Protein AF-A0A957NIU4-F1 (afdb_monomer)

Sequence (118 aa):
MTDAGLLGIPWPIWGILCLGVSLAYFWFWPKPQPDVPRSPLSAIVLRWFHGLVWLVLAFSAFMNGGLIGGGREQAFRLALFALVLYIVFIMQLIGERVKQAAIEIRREEGERGETTNE

Mean predicted aligned error: 10.18 Å

pLDDT: mean 75.96, std 9.76, range [42.5, 87.06]

Structure (mmCIF, N/CA/C/O backbone):
data_AF-A0A957NIU4-F1
#
_entry.id   AF-A0A957NIU4-F1
#
loop_
_atom_site.group_PDB
_atom_site.id
_atom_site.type_symbol
_atom_site.label_atom_id
_atom_site.label_alt_id
_atom_site.label_comp_id
_atom_site.label_asym_id
_atom_site.label_entity_id
_atom_site.label_seq_id
_atom_site.pdbx_PDB_ins_code
_atom_site.Cartn_x
_atom_site.Cartn_y
_atom_site.Cartn_z
_atom_site.occupancy
_atom_site.B_iso_or_equiv
_atom_site.auth_seq_id
_atom_site.auth_comp_id
_atom_site.auth_asym_id
_atom_site.auth_atom_id
_atom_site.pdbx_PDB_model_num
ATOM 1 N N . MET A 1 1 ? 13.011 5.769 -27.105 1.00 42.50 1 MET A N 1
ATOM 2 C CA . MET A 1 1 ? 13.402 6.992 -26.381 1.00 42.50 1 MET A CA 1
ATOM 3 C C . MET A 1 1 ? 12.439 7.153 -25.212 1.00 42.50 1 MET A C 1
ATOM 5 O O . MET A 1 1 ? 11.252 6.880 -25.354 1.00 42.50 1 MET A O 1
ATOM 9 N N . THR A 1 2 ? 12.992 7.349 -24.021 1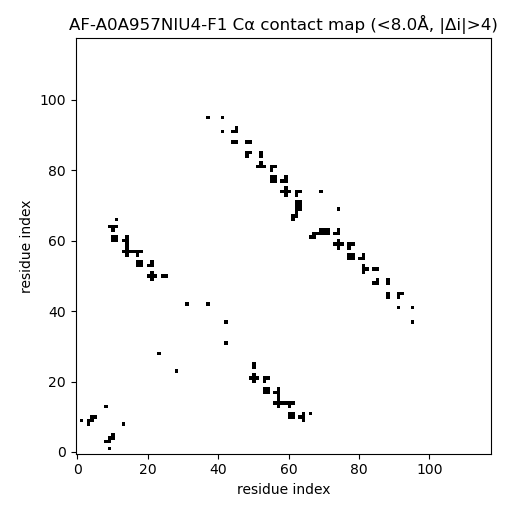.00 55.91 2 THR A N 1
ATOM 10 C CA . THR A 1 2 ? 12.363 7.201 -22.699 1.00 55.91 2 THR A CA 1
ATOM 11 C C . THR A 1 2 ? 11.789 8.537 -22.222 1.00 55.91 2 THR A C 1
ATOM 13 O O . THR A 1 2 ? 12.292 9.108 -21.261 1.00 55.91 2 THR A O 1
ATOM 16 N N . ASP A 1 3 ? 10.773 9.074 -22.901 1.00 52.38 3 ASP A N 1
ATOM 17 C CA . ASP A 1 3 ? 10.595 10.542 -22.876 1.00 52.38 3 ASP A CA 1
ATOM 18 C C . ASP A 1 3 ? 9.475 11.092 -21.986 1.00 52.38 3 ASP A C 1
ATOM 20 O O . ASP A 1 3 ? 9.227 12.291 -21.985 1.00 52.38 3 ASP A O 1
ATOM 24 N N . ALA A 1 4 ? 8.815 10.280 -21.162 1.00 58.50 4 ALA A N 1
ATOM 25 C CA . ALA A 1 4 ? 7.917 10.834 -20.147 1.00 58.50 4 ALA A CA 1
ATOM 26 C C . ALA A 1 4 ? 7.836 9.923 -18.927 1.00 58.50 4 ALA A C 1
ATOM 28 O O . ALA A 1 4 ? 6.893 9.148 -18.738 1.00 58.50 4 ALA A O 1
ATOM 29 N N . GLY A 1 5 ? 8.866 10.008 -18.093 1.00 58.09 5 GLY A N 1
ATOM 30 C CA . GLY A 1 5 ? 8.728 9.646 -16.693 1.00 58.09 5 GLY A CA 1
ATOM 31 C C . GLY A 1 5 ? 7.668 10.517 -16.008 1.00 58.09 5 GLY A C 1
ATOM 32 O O . GLY A 1 5 ? 7.448 11.664 -16.405 1.00 58.09 5 GLY A O 1
ATOM 33 N N . LEU A 1 6 ? 6.997 9.989 -14.985 1.00 62.06 6 LEU A N 1
ATOM 34 C CA . LEU A 1 6 ? 6.066 10.786 -14.187 1.00 62.06 6 LEU A CA 1
ATOM 35 C C . LEU A 1 6 ? 6.863 11.916 -13.510 1.00 62.06 6 LEU A C 1
ATOM 37 O O . LEU A 1 6 ? 7.831 11.641 -12.801 1.00 62.06 6 LEU A O 1
ATOM 41 N N . LEU A 1 7 ? 6.491 13.175 -13.776 1.00 67.12 7 LEU A N 1
ATOM 42 C CA . LEU A 1 7 ? 7.198 14.379 -13.299 1.00 67.12 7 LEU A CA 1
ATOM 43 C C . LEU A 1 7 ? 8.668 14.480 -13.765 1.00 67.12 7 LEU A C 1
ATOM 45 O O . LEU A 1 7 ? 9.501 15.057 -13.073 1.00 67.12 7 LEU A O 1
ATOM 49 N N . GLY A 1 8 ? 9.005 13.899 -14.924 1.00 71.94 8 GLY A N 1
ATOM 50 C CA . GLY A 1 8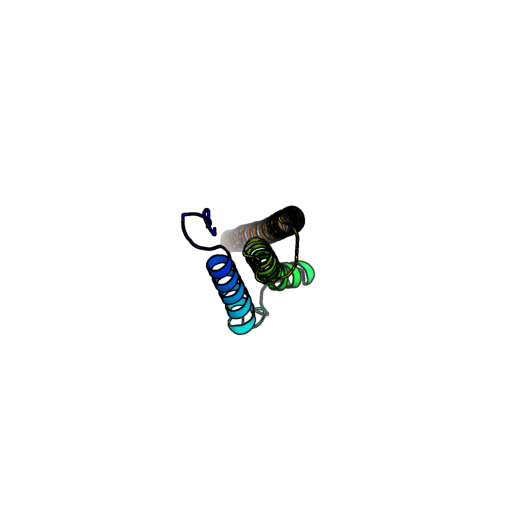 ? 10.380 13.880 -15.446 1.00 71.94 8 GLY A CA 1
ATOM 51 C C . GLY A 1 8 ? 11.274 12.797 -14.829 1.00 71.94 8 GLY A C 1
ATOM 52 O O . GLY A 1 8 ? 12.433 12.671 -15.213 1.00 71.94 8 GLY A O 1
ATOM 53 N N . ILE A 1 9 ? 10.739 11.976 -13.918 1.00 75.62 9 ILE A N 1
ATOM 54 C CA . ILE A 1 9 ? 11.460 10.876 -13.270 1.00 75.62 9 ILE A CA 1
ATOM 55 C C . ILE A 1 9 ? 11.082 9.543 -13.940 1.00 75.62 9 ILE A C 1
ATOM 57 O O . ILE A 1 9 ? 9.891 9.213 -13.997 1.00 75.62 9 ILE A O 1
ATOM 61 N N . PRO A 1 10 ? 12.055 8.744 -14.423 1.00 80.50 10 PRO A N 1
ATOM 62 C CA . PRO A 1 10 ? 11.804 7.454 -15.061 1.00 80.50 10 PRO A CA 1
ATOM 63 C C . PRO A 1 10 ? 10.884 6.527 -14.251 1.00 80.50 10 PRO A C 1
ATOM 65 O O . PRO A 1 10 ? 11.066 6.340 -13.049 1.00 80.50 10 PRO A O 1
ATOM 68 N N . TRP A 1 11 ? 9.941 5.868 -14.932 1.00 77.31 11 TRP A N 1
ATOM 69 C CA . TRP A 1 11 ? 9.030 4.867 -14.352 1.00 77.31 11 TRP A CA 1
ATOM 70 C C . TRP A 1 11 ? 9.705 3.791 -13.478 1.00 77.31 11 TRP A C 1
ATOM 72 O O . TRP A 1 11 ? 9.163 3.484 -12.415 1.00 77.31 11 TRP A O 1
ATOM 82 N N . PRO A 1 12 ? 10.895 3.263 -13.831 1.00 76.69 12 PRO A N 1
ATOM 83 C CA . PRO A 1 12 ? 11.639 2.347 -12.967 1.00 76.69 12 PRO A CA 1
ATOM 84 C C . PRO A 1 12 ? 11.912 2.874 -11.556 1.00 76.69 12 PRO A C 1
ATOM 86 O O . PRO A 1 12 ? 11.812 2.127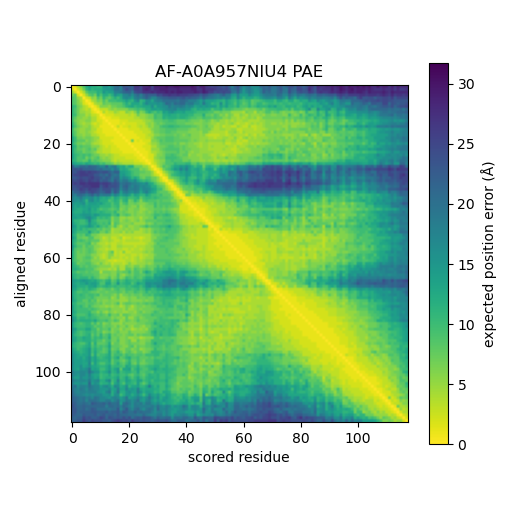 -10.587 1.00 76.69 12 PRO A O 1
ATOM 89 N N . ILE A 1 13 ? 12.239 4.163 -11.428 1.00 81.06 13 ILE A N 1
ATOM 90 C CA . ILE A 1 13 ? 12.586 4.781 -10.142 1.00 81.06 13 ILE A CA 1
ATOM 91 C C . ILE A 1 13 ? 11.351 4.832 -9.243 1.00 81.06 13 ILE A C 1
ATOM 93 O O . ILE A 1 13 ? 11.423 4.477 -8.068 1.00 81.06 13 ILE A O 1
ATOM 97 N N . TRP A 1 14 ? 10.196 5.182 -9.814 1.00 80.00 14 TRP A N 1
ATOM 98 C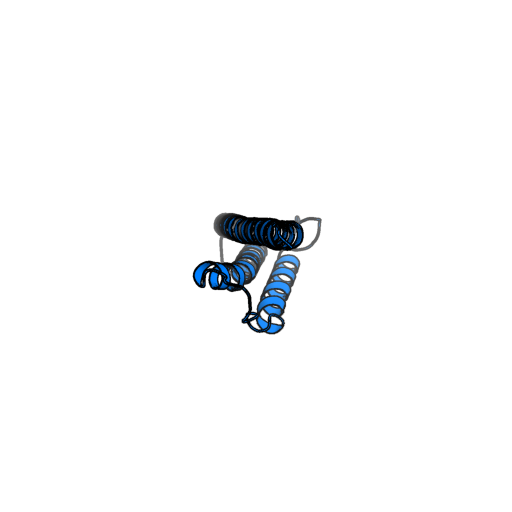 CA . TRP A 1 14 ? 8.913 5.120 -9.115 1.00 80.00 14 TRP A CA 1
ATOM 99 C C . TRP A 1 14 ? 8.565 3.701 -8.666 1.00 80.00 14 TRP A C 1
ATOM 101 O O . TRP A 1 14 ? 8.081 3.516 -7.549 1.00 80.00 14 TRP A O 1
ATOM 111 N N . GLY A 1 15 ? 8.864 2.698 -9.497 1.00 81.56 15 GLY A N 1
ATOM 112 C CA . GLY A 1 15 ? 8.697 1.293 -9.134 1.00 81.56 15 GLY A CA 1
ATOM 113 C C . GLY A 1 15 ? 9.548 0.893 -7.930 1.00 81.56 15 GLY A C 1
ATOM 114 O O . GLY A 1 15 ? 9.018 0.329 -6.976 1.00 81.56 15 GLY A O 1
ATOM 115 N N . ILE A 1 16 ? 10.836 1.259 -7.924 1.00 85.62 16 ILE A N 1
ATOM 116 C CA . ILE A 1 16 ? 11.757 0.988 -6.805 1.00 85.62 16 ILE A CA 1
ATOM 117 C C . ILE A 1 16 ? 11.288 1.683 -5.524 1.00 85.62 16 ILE A C 1
ATOM 119 O O . ILE A 1 16 ? 11.276 1.053 -4.469 1.00 85.62 16 ILE A O 1
ATOM 123 N N . LEU A 1 17 ? 10.867 2.950 -5.605 1.00 86.06 17 LEU A N 1
ATOM 124 C CA . LEU A 1 17 ? 10.334 3.685 -4.455 1.00 86.06 17 LEU A CA 1
ATOM 125 C C . LEU A 1 17 ? 9.113 2.979 -3.857 1.00 86.06 17 LEU A C 1
ATOM 127 O O . LEU A 1 17 ? 9.071 2.749 -2.650 1.00 86.06 17 LEU A O 1
ATOM 131 N N . CYS A 1 18 ? 8.155 2.574 -4.695 1.00 84.31 18 CYS A N 1
ATOM 132 C CA . CYS A 1 18 ? 6.968 1.849 -4.239 1.00 84.31 18 CYS A CA 1
ATOM 133 C C . CYS A 1 18 ? 7.334 0.512 -3.580 1.00 84.31 18 CYS A C 1
ATOM 135 O O . CYS A 1 18 ? 6.780 0.152 -2.542 1.00 84.31 18 CYS A O 1
ATOM 137 N N . LEU A 1 19 ? 8.311 -0.202 -4.141 1.00 86.12 19 LEU A N 1
ATOM 138 C CA . LEU A 1 19 ? 8.799 -1.464 -3.591 1.00 86.12 19 LEU A CA 1
ATOM 139 C C . LEU A 1 19 ? 9.504 -1.261 -2.244 1.00 86.12 19 LEU A C 1
ATOM 141 O O . LEU A 1 19 ? 9.272 -2.023 -1.308 1.00 86.12 19 LEU A O 1
ATOM 145 N N . GLY A 1 20 ? 10.294 -0.192 -2.121 1.00 87.06 20 GLY A N 1
ATOM 146 C CA . GLY A 1 20 ? 10.922 0.219 -0.870 1.00 87.06 20 GLY A CA 1
ATOM 147 C C . GLY A 1 20 ? 9.894 0.491 0.225 1.00 87.06 20 GLY A C 1
ATOM 148 O O . GLY A 1 20 ? 10.044 -0.018 1.333 1.00 87.06 20 GLY A O 1
ATOM 149 N N . VAL A 1 21 ? 8.809 1.207 -0.090 1.00 83.00 21 VAL A N 1
ATOM 150 C CA . VAL A 1 21 ? 7.711 1.452 0.863 1.00 83.00 21 VAL A CA 1
ATOM 151 C C . VAL A 1 21 ? 7.004 0.150 1.243 1.00 83.00 21 VAL A C 1
ATOM 153 O O . VAL A 1 21 ? 6.776 -0.093 2.427 1.00 83.00 21 VAL A O 1
ATOM 156 N N . SER A 1 22 ? 6.713 -0.724 0.272 1.00 84.19 22 SER A N 1
ATOM 157 C CA . SER A 1 22 ? 6.118 -2.039 0.542 1.00 84.19 22 SER A CA 1
ATOM 158 C C . SER A 1 22 ? 6.989 -2.876 1.484 1.00 84.19 22 SER A C 1
ATOM 160 O O . SER A 1 22 ? 6.474 -3.498 2.413 1.00 84.19 22 SER A O 1
ATOM 162 N N . LEU A 1 23 ? 8.305 -2.898 1.257 1.00 83.12 23 LEU A N 1
ATOM 163 C CA . LEU A 1 23 ? 9.244 -3.682 2.054 1.00 83.12 23 LEU A CA 1
ATOM 164 C C . LEU A 1 23 ? 9.446 -3.075 3.445 1.00 83.12 23 LEU A C 1
ATOM 166 O O . LEU A 1 23 ? 9.450 -3.804 4.435 1.00 83.12 23 LEU A O 1
ATOM 170 N N . ALA A 1 24 ? 9.547 -1.748 3.532 1.00 83.31 24 ALA A N 1
ATOM 171 C CA . ALA A 1 24 ? 9.610 -1.038 4.801 1.00 83.31 24 ALA A CA 1
ATOM 172 C C . ALA A 1 24 ? 8.357 -1.312 5.640 1.00 83.31 24 ALA A C 1
ATOM 174 O O . ALA A 1 24 ? 8.476 -1.631 6.818 1.00 83.31 24 ALA A O 1
ATOM 175 N N . TYR A 1 25 ? 7.166 -1.280 5.037 1.00 73.50 25 TYR A N 1
ATOM 176 C CA . TYR A 1 25 ? 5.925 -1.607 5.737 1.00 73.50 25 TYR A CA 1
ATOM 177 C C . TYR A 1 25 ? 5.893 -3.072 6.194 1.00 73.50 25 TYR A C 1
ATOM 179 O O . TYR A 1 25 ? 5.472 -3.368 7.308 1.00 73.50 25 TYR A O 1
ATOM 187 N N . PHE A 1 26 ? 6.388 -3.997 5.369 1.00 75.38 26 PHE A N 1
ATOM 188 C CA . PHE A 1 26 ? 6.470 -5.411 5.733 1.00 75.38 26 PHE A CA 1
ATOM 189 C C . PHE A 1 26 ? 7.434 -5.670 6.905 1.00 75.38 26 PHE A C 1
ATOM 191 O O . PHE A 1 26 ? 7.123 -6.474 7.783 1.00 75.38 26 PHE A O 1
ATOM 198 N N . TRP A 1 27 ? 8.582 -4.985 6.937 1.00 76.31 27 TRP A N 1
ATOM 199 C CA . TRP A 1 27 ? 9.648 -5.229 7.915 1.00 76.31 27 TRP A CA 1
ATOM 200 C C . TRP A 1 27 ? 9.480 -4.424 9.208 1.00 76.31 27 TRP A C 1
ATOM 202 O O . TRP A 1 27 ? 9.655 -4.962 10.300 1.00 76.31 27 TRP A O 1
ATOM 212 N N . PHE A 1 28 ? 9.133 -3.140 9.105 1.00 72.44 28 PHE A N 1
ATOM 213 C CA . PHE A 1 28 ? 9.034 -2.258 10.265 1.00 72.44 28 PHE A CA 1
ATOM 214 C C . PHE A 1 28 ? 7.715 -2.383 11.017 1.00 72.44 28 PHE A C 1
ATOM 216 O O . PHE A 1 28 ? 7.678 -1.928 12.154 1.00 72.44 28 PHE A O 1
ATOM 223 N N . TRP A 1 29 ? 6.648 -2.965 10.452 1.00 58.12 29 TRP A N 1
ATOM 224 C CA . TRP A 1 29 ? 5.343 -2.964 11.122 1.00 58.12 29 TRP A CA 1
ATOM 225 C C . TRP A 1 29 ? 5.212 -4.069 12.193 1.00 58.12 29 TRP A C 1
ATOM 227 O O . TRP A 1 29 ? 4.940 -5.237 11.860 1.00 58.12 29 TRP A O 1
ATOM 237 N N . PRO A 1 30 ? 5.342 -3.738 13.499 1.00 50.44 30 PRO A N 1
ATOM 238 C CA . PRO A 1 30 ? 5.310 -4.697 14.588 1.00 50.44 30 PRO A CA 1
ATOM 239 C C . PRO A 1 30 ? 3.860 -4.954 15.030 1.00 50.44 30 PRO A C 1
ATOM 241 O O . PRO A 1 30 ? 2.897 -4.409 14.494 1.00 50.44 30 PRO A O 1
ATOM 244 N N . LYS A 1 31 ? 3.725 -5.899 15.958 1.00 58.00 31 LYS A N 1
ATOM 245 C CA . LYS A 1 31 ? 2.517 -6.645 16.338 1.00 58.00 31 LYS A CA 1
ATOM 246 C C . LYS A 1 31 ? 1.251 -5.817 16.638 1.00 58.00 31 LYS A C 1
ATOM 248 O O . LYS A 1 31 ? 1.350 -4.687 17.109 1.00 58.00 31 LYS A O 1
ATOM 253 N N . PRO A 1 32 ? 0.060 -6.426 16.434 1.00 54.12 32 PRO A N 1
ATOM 254 C CA . PRO A 1 32 ? -1.208 -5.869 16.896 1.00 54.12 32 PRO A CA 1
ATOM 255 C C . PRO A 1 32 ? -1.120 -5.536 18.385 1.00 54.12 32 PRO A C 1
ATOM 257 O O . PRO A 1 32 ? -0.696 -6.369 19.186 1.00 54.12 32 PRO A O 1
ATOM 260 N N . GLN A 1 33 ? -1.504 -4.311 18.739 1.00 55.91 33 GLN A N 1
ATOM 261 C CA . GLN A 1 33 ? -1.698 -3.941 20.133 1.00 55.91 33 GLN A CA 1
ATOM 262 C C . GLN A 1 33 ? -2.868 -4.781 20.670 1.00 55.91 33 GLN A C 1
ATOM 264 O O . GLN A 1 33 ? -3.935 -4.761 20.052 1.00 55.91 33 GLN A O 1
ATOM 269 N N . PRO A 1 34 ? -2.679 -5.543 21.761 1.00 56.59 34 PRO A N 1
ATOM 270 C CA . PRO A 1 34 ? -3.698 -6.460 22.270 1.00 56.59 34 PRO A CA 1
ATOM 271 C C . PRO A 1 34 ? -4.943 -5.762 22.840 1.00 56.59 34 PRO A C 1
ATOM 273 O O . PRO A 1 34 ? -5.928 -6.437 23.113 1.00 56.59 34 PRO A O 1
ATOM 276 N N . ASP A 1 35 ? -4.924 -4.435 22.985 1.00 52.94 35 ASP A N 1
ATOM 277 C CA . ASP A 1 35 ? -5.816 -3.721 23.905 1.00 52.94 35 ASP A CA 1
ATOM 278 C C . ASP A 1 35 ? -6.927 -2.894 23.235 1.00 52.94 35 ASP A C 1
ATOM 280 O O . ASP A 1 35 ? -7.510 -1.996 23.836 1.00 52.94 35 ASP A O 1
ATOM 284 N N . VAL A 1 36 ? -7.232 -3.159 21.960 1.00 56.66 36 VAL A N 1
ATOM 285 C CA . 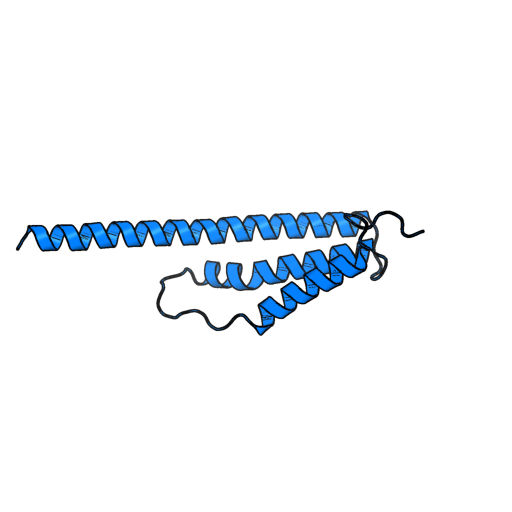VAL A 1 36 ? -8.330 -2.468 21.266 1.00 56.66 36 VAL A CA 1
ATOM 286 C C . VAL A 1 36 ? -9.214 -3.499 20.572 1.00 56.66 36 VAL A C 1
ATOM 288 O O . VAL A 1 36 ? -8.694 -4.238 19.730 1.00 56.66 36 VAL A O 1
ATOM 291 N N . PRO A 1 37 ? -10.531 -3.560 20.858 1.00 57.03 37 PRO A N 1
ATOM 292 C CA . PRO A 1 37 ? -11.453 -4.470 20.186 1.00 57.03 37 PRO A CA 1
ATOM 293 C C . PRO A 1 37 ? -11.634 -4.038 18.724 1.00 57.03 37 PRO A C 1
ATOM 295 O O . PRO A 1 37 ? -12.589 -3.366 18.338 1.00 57.03 37 PRO A O 1
ATOM 298 N N . ARG A 1 38 ? -10.662 -4.400 17.887 1.00 60.81 38 ARG A N 1
ATOM 299 C CA . ARG A 1 38 ? -10.724 -4.298 16.432 1.00 60.81 38 ARG A CA 1
ATOM 300 C C . ARG A 1 38 ? -11.308 -5.583 15.873 1.00 60.81 38 ARG A C 1
ATOM 302 O O . ARG A 1 38 ? -10.983 -6.679 16.321 1.00 60.81 38 ARG A O 1
ATOM 309 N N . SER A 1 39 ? -12.130 -5.442 14.838 1.00 69.25 39 SER A N 1
ATOM 310 C CA . SER A 1 39 ? -12.535 -6.585 14.025 1.00 69.25 39 SER A CA 1
ATOM 311 C C . SER A 1 39 ? -11.274 -7.270 13.473 1.00 69.25 39 SER A C 1
ATOM 313 O O . SER A 1 39 ? -10.454 -6.586 12.848 1.00 69.25 39 SER A O 1
ATOM 315 N N . PRO A 1 40 ? -11.102 -8.593 13.654 1.00 67.94 40 PRO A N 1
ATOM 316 C CA . PRO A 1 40 ? -9.932 -9.313 13.150 1.00 67.94 40 PRO A CA 1
ATOM 317 C C . PRO A 1 40 ? -9.788 -9.178 11.627 1.00 67.94 40 PRO A C 1
ATOM 319 O O . PRO A 1 40 ? -8.673 -9.142 11.112 1.00 67.94 40 PRO A O 1
ATOM 322 N N . LEU A 1 41 ? -10.904 -9.006 10.906 1.00 67.75 41 LEU A N 1
ATOM 323 C CA . LEU A 1 41 ? -10.902 -8.747 9.467 1.00 67.75 41 LEU A CA 1
ATOM 324 C C . LEU A 1 41 ? -10.347 -7.360 9.123 1.00 67.75 41 LEU A C 1
ATOM 326 O O . LEU A 1 41 ? -9.515 -7.254 8.226 1.00 67.75 41 LEU A O 1
ATOM 330 N N . SER A 1 42 ? -10.745 -6.304 9.839 1.00 69.06 42 SER A N 1
ATOM 331 C CA . SER A 1 42 ? -10.224 -4.952 9.584 1.00 69.06 42 SER A CA 1
ATOM 332 C C . SER A 1 42 ? -8.729 -4.858 9.911 1.00 69.06 42 SER A C 1
ATOM 334 O O . SER A 1 42 ? -7.976 -4.280 9.132 1.00 69.06 42 SER A O 1
ATOM 336 N N . ALA A 1 43 ? -8.263 -5.540 10.965 1.00 70.38 43 ALA A N 1
ATOM 337 C CA . ALA A 1 43 ? -6.839 -5.623 11.296 1.00 70.38 43 ALA A CA 1
ATOM 338 C C . ALA A 1 43 ? -6.005 -6.311 10.196 1.00 70.38 43 ALA A C 1
ATOM 340 O O . AL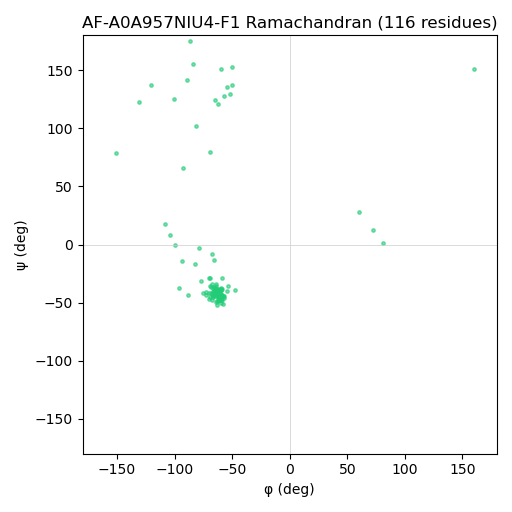A A 1 43 ? -4.906 -5.853 9.873 1.00 70.38 43 ALA A O 1
ATOM 341 N N . ILE A 1 44 ? -6.524 -7.386 9.591 1.00 73.00 44 ILE A N 1
ATOM 342 C CA . ILE A 1 44 ? -5.875 -8.067 8.460 1.00 73.00 44 ILE A CA 1
ATOM 343 C C . ILE A 1 44 ? -5.880 -7.165 7.223 1.00 73.00 44 ILE A C 1
ATOM 345 O O . ILE A 1 44 ? -4.838 -6.989 6.592 1.00 73.00 44 ILE A O 1
ATOM 349 N N . VAL A 1 45 ? -7.024 -6.565 6.888 1.00 73.50 45 VAL A N 1
ATOM 350 C CA . VAL A 1 45 ? -7.149 -5.708 5.703 1.00 73.50 45 VAL A CA 1
ATOM 351 C C . VAL A 1 45 ? -6.225 -4.498 5.811 1.00 73.50 45 VAL A C 1
ATOM 353 O O . VAL A 1 45 ? -5.444 -4.272 4.893 1.00 73.50 45 VAL A O 1
ATOM 356 N N . LEU A 1 46 ? -6.211 -3.776 6.937 1.00 70.25 46 LEU A N 1
ATOM 357 C CA . LEU A 1 46 ? -5.301 -2.641 7.128 1.00 70.25 46 LEU A CA 1
ATOM 358 C C . LEU A 1 46 ? -3.826 -3.051 7.030 1.00 70.25 46 LEU A C 1
ATOM 360 O O . LEU A 1 46 ? -3.023 -2.300 6.482 1.00 70.25 46 LEU A O 1
ATOM 364 N N . ARG A 1 47 ? -3.468 -4.239 7.532 1.00 72.75 47 ARG A N 1
ATOM 365 C CA . ARG A 1 47 ? -2.082 -4.722 7.520 1.00 72.75 47 ARG A CA 1
ATOM 366 C C . ARG A 1 47 ? -1.615 -5.128 6.125 1.00 72.75 47 ARG A C 1
ATOM 368 O O . ARG A 1 47 ? -0.489 -4.826 5.749 1.00 72.75 47 ARG A O 1
ATOM 375 N N . TRP A 1 48 ? -2.446 -5.836 5.367 1.00 74.12 48 TRP A N 1
ATOM 376 C CA . TRP A 1 48 ? -2.010 -6.432 4.104 1.00 74.12 48 TRP A CA 1
ATOM 377 C C . TRP A 1 48 ? -2.350 -5.573 2.890 1.00 74.12 48 TRP A C 1
ATOM 379 O O . TRP A 1 48 ? -1.518 -5.474 1.993 1.00 74.12 48 TRP A O 1
ATOM 389 N N . PHE A 1 49 ? -3.506 -4.896 2.856 1.00 76.38 49 PHE A N 1
ATOM 390 C CA . PHE A 1 49 ? -3.901 -4.117 1.675 1.00 76.38 49 PHE A CA 1
ATOM 391 C C . PHE A 1 49 ? -2.954 -2.955 1.412 1.00 76.38 49 PHE A C 1
ATOM 393 O O . PHE A 1 49 ? -2.677 -2.670 0.253 1.00 76.38 49 PHE A O 1
ATOM 400 N N . HIS A 1 50 ? -2.419 -2.310 2.452 1.00 75.94 50 HIS A N 1
ATOM 401 C CA . HIS A 1 50 ? -1.512 -1.185 2.255 1.00 75.94 50 HIS A CA 1
ATOM 402 C C . HIS A 1 50 ? -0.231 -1.615 1.526 1.00 75.94 50 HIS A C 1
ATOM 404 O O . HIS A 1 50 ? 0.099 -1.061 0.481 1.00 75.94 50 HIS A O 1
ATOM 410 N N . GLY A 1 51 ? 0.444 -2.660 2.016 1.00 78.81 51 GLY A N 1
ATOM 411 C CA . GLY A 1 51 ? 1.615 -3.226 1.339 1.00 78.81 51 GLY A CA 1
ATOM 412 C C . GLY A 1 51 ? 1.288 -3.761 -0.059 1.00 78.81 51 GLY A C 1
ATOM 413 O O . GLY A 1 51 ? 2.051 -3.549 -0.996 1.00 78.81 51 GLY A O 1
ATOM 414 N N . LEU A 1 52 ? 0.119 -4.387 -0.232 1.00 81.50 52 LEU A N 1
ATOM 415 C CA . LEU A 1 52 ? -0.314 -4.946 -1.515 1.00 81.50 52 LEU A CA 1
ATOM 416 C C . LEU A 1 52 ? -0.571 -3.848 -2.561 1.00 81.50 52 LEU A C 1
ATOM 418 O O . LEU A 1 52 ? -0.178 -4.013 -3.711 1.00 81.50 52 LEU A O 1
ATOM 422 N N . VAL A 1 53 ? -1.131 -2.698 -2.164 1.00 84.50 53 VAL A N 1
ATOM 423 C CA . VAL A 1 53 ? -1.259 -1.508 -3.027 1.00 84.50 53 VAL A CA 1
ATOM 424 C C . VAL A 1 53 ? 0.112 -1.062 -3.526 1.00 84.50 53 VAL A C 1
ATOM 426 O O . VAL A 1 53 ? 0.294 -0.915 -4.733 1.00 84.50 53 VAL A O 1
ATOM 429 N N . TRP A 1 54 ? 1.083 -0.889 -2.623 1.00 84.75 54 TRP A N 1
ATOM 430 C CA . TRP A 1 54 ? 2.438 -0.460 -2.985 1.00 84.75 54 TRP A CA 1
ATOM 431 C C . TRP A 1 54 ? 3.141 -1.461 -3.903 1.00 84.75 54 TRP A C 1
ATOM 433 O O . TRP A 1 54 ? 3.796 -1.063 -4.867 1.00 84.75 54 TRP A O 1
ATOM 443 N N . LEU A 1 55 ? 2.954 -2.757 -3.658 1.00 84.62 55 LEU A N 1
ATOM 444 C CA . LEU A 1 55 ? 3.514 -3.820 -4.485 1.00 84.62 55 LEU A CA 1
ATOM 445 C C . LEU A 1 55 ? 2.898 -3.844 -5.893 1.00 84.62 55 LEU A C 1
ATOM 447 O O . LEU A 1 55 ? 3.627 -3.927 -6.881 1.00 84.62 55 LEU A O 1
ATOM 451 N N . VAL A 1 56 ? 1.573 -3.709 -6.008 1.00 85.50 56 VAL A N 1
ATOM 452 C CA . VAL A 1 56 ? 0.880 -3.635 -7.307 1.00 85.50 56 VAL A CA 1
ATOM 453 C C . VAL A 1 56 ? 1.284 -2.368 -8.072 1.00 85.50 56 VAL A C 1
ATOM 455 O O . VAL A 1 56 ? 1.496 -2.428 -9.286 1.00 85.50 56 VAL A O 1
ATOM 458 N N . LEU A 1 57 ? 1.465 -1.238 -7.378 1.00 83.50 57 LEU A N 1
ATOM 459 C CA . LEU A 1 57 ? 1.953 0.004 -7.986 1.00 83.50 57 LEU A CA 1
ATOM 460 C C . LEU A 1 57 ? 3.380 -0.154 -8.527 1.00 83.50 57 LEU A C 1
ATOM 462 O O . LEU A 1 57 ? 3.666 0.294 -9.639 1.00 83.50 57 LEU A O 1
ATOM 466 N N . ALA A 1 58 ? 4.255 -0.833 -7.777 1.00 84.62 58 ALA A N 1
ATOM 467 C CA . ALA A 1 58 ? 5.621 -1.122 -8.204 1.00 84.62 58 ALA A CA 1
ATOM 468 C C . ALA A 1 58 ? 5.642 -1.976 -9.480 1.00 84.62 58 ALA A C 1
ATOM 470 O O . ALA A 1 58 ? 6.334 -1.639 -10.442 1.00 84.62 58 ALA A O 1
ATOM 471 N N . PHE A 1 59 ? 4.817 -3.027 -9.529 1.00 83.56 59 PHE A N 1
ATOM 472 C CA . PHE A 1 59 ? 4.649 -3.862 -10.721 1.00 83.56 59 PHE A CA 1
ATOM 473 C C . PHE A 1 59 ? 4.148 -3.059 -11.925 1.00 83.56 59 PHE A C 1
ATOM 475 O O . PHE A 1 59 ? 4.731 -3.141 -13.005 1.00 83.56 59 PHE A O 1
ATOM 482 N N . SER A 1 60 ? 3.119 -2.227 -11.741 1.00 83.56 60 SER A N 1
ATOM 483 C CA . SER A 1 60 ? 2.619 -1.340 -12.796 1.00 83.56 60 SER A CA 1
ATOM 484 C C . SER A 1 60 ? 3.715 -0.405 -13.324 1.00 83.56 60 SER A C 1
ATOM 486 O O . SER A 1 60 ? 3.865 -0.236 -14.535 1.00 83.56 60 SER A O 1
ATOM 488 N N . ALA A 1 61 ? 4.501 0.196 -12.428 1.00 82.19 61 ALA A N 1
ATOM 489 C CA . ALA A 1 61 ? 5.576 1.110 -12.796 1.00 82.19 61 ALA A CA 1
ATOM 490 C C . ALA A 1 61 ? 6.707 0.400 -13.559 1.00 82.19 61 ALA A C 1
ATOM 492 O O . ALA A 1 61 ? 7.194 0.924 -14.560 1.00 82.19 61 ALA A O 1
ATOM 493 N N . PHE A 1 62 ? 7.083 -0.816 -13.156 1.00 81.62 62 PHE A N 1
ATOM 494 C CA . PHE A 1 62 ? 8.083 -1.599 -13.879 1.00 81.62 62 PHE A CA 1
ATOM 495 C C . PHE A 1 62 ? 7.592 -2.098 -15.241 1.00 81.62 62 PHE A C 1
ATOM 497 O O . PHE A 1 62 ? 8.374 -2.094 -16.192 1.00 81.62 62 PHE A O 1
ATOM 504 N N . MET A 1 63 ? 6.312 -2.465 -15.373 1.00 81.81 63 MET A N 1
ATOM 505 C CA . MET A 1 63 ? 5.723 -2.820 -16.672 1.00 81.81 63 MET A CA 1
ATOM 506 C C . MET A 1 63 ? 5.715 -1.615 -17.617 1.00 81.81 63 MET A C 1
ATOM 508 O O . MET A 1 63 ? 6.091 -1.732 -18.779 1.00 81.81 63 MET A O 1
ATOM 512 N N . ASN A 1 64 ? 5.362 -0.428 -17.114 1.00 78.75 64 ASN A N 1
ATOM 513 C CA . ASN A 1 64 ? 5.367 0.799 -17.914 1.00 78.75 64 ASN A CA 1
ATOM 514 C C . ASN A 1 64 ? 6.793 1.267 -18.272 1.00 78.75 64 ASN A C 1
ATOM 516 O O . ASN A 1 64 ? 7.008 1.884 -19.311 1.00 78.75 64 ASN A O 1
ATOM 520 N N . GLY A 1 65 ? 7.776 0.950 -17.424 1.00 73.69 65 GLY A N 1
ATOM 521 C CA . GLY A 1 65 ? 9.200 1.174 -17.679 1.00 73.69 65 GLY A CA 1
ATOM 522 C C . GLY A 1 65 ? 9.862 0.137 -18.593 1.00 73.69 65 GLY A C 1
ATOM 523 O O . GLY A 1 65 ? 11.047 0.283 -18.879 1.00 73.69 65 GLY A O 1
ATOM 524 N N . GLY A 1 66 ? 9.139 -0.902 -19.032 1.00 76.12 66 GLY A N 1
ATOM 525 C CA . GLY A 1 66 ? 9.667 -1.973 -19.885 1.00 76.12 66 GLY A CA 1
ATOM 526 C C . GLY A 1 66 ? 10.617 -2.953 -19.182 1.00 76.12 66 GLY A C 1
ATOM 527 O O . GLY A 1 66 ? 11.291 -3.727 -19.854 1.00 76.12 66 GLY A O 1
ATOM 528 N N . LEU A 1 67 ? 10.685 -2.925 -17.846 1.00 74.44 67 LEU A N 1
ATOM 529 C CA . LEU A 1 67 ? 11.537 -3.809 -17.034 1.00 74.44 67 LEU A CA 1
ATOM 530 C C . LEU A 1 67 ? 10.968 -5.218 -16.888 1.00 74.44 67 LEU A C 1
ATOM 532 O O . LEU A 1 67 ? 11.716 -6.184 -16.775 1.00 74.44 67 LEU A O 1
ATOM 536 N N . ILE A 1 68 ? 9.643 -5.328 -16.880 1.00 73.56 68 ILE A N 1
ATOM 537 C CA . ILE A 1 68 ? 8.920 -6.597 -16.924 1.00 73.56 68 ILE A CA 1
ATOM 538 C C . ILE A 1 68 ? 8.038 -6.585 -18.164 1.00 73.56 68 ILE A C 1
ATOM 540 O O . ILE A 1 68 ? 7.421 -5.568 -18.481 1.00 73.56 68 ILE A O 1
ATOM 544 N N . GLY A 1 69 ? 8.012 -7.713 -18.877 1.00 69.94 69 GLY A N 1
ATOM 545 C CA . GLY A 1 69 ? 7.199 -7.871 -20.077 1.00 69.94 69 GLY A CA 1
ATOM 546 C C . GLY A 1 69 ? 5.732 -7.539 -19.798 1.00 69.94 69 GLY A C 1
ATOM 547 O O . GLY A 1 69 ? 5.179 -7.932 -18.772 1.00 69.94 69 GLY A O 1
ATOM 548 N N . GLY A 1 70 ? 5.112 -6.789 -20.703 1.00 69.00 70 GLY A N 1
ATOM 549 C CA . GLY A 1 70 ? 3.742 -6.321 -20.542 1.00 69.00 70 GLY A CA 1
ATOM 550 C C . GLY A 1 70 ? 3.435 -5.125 -21.433 1.00 69.00 70 GLY A C 1
ATOM 551 O O . GLY A 1 70 ? 4.316 -4.343 -21.779 1.00 69.00 70 GLY A O 1
ATOM 552 N N . GLY A 1 71 ? 2.171 -4.992 -21.828 1.00 76.81 71 GLY A N 1
ATOM 553 C CA . GLY A 1 71 ? 1.697 -3.834 -22.589 1.00 76.81 71 GLY A CA 1
ATOM 554 C C . GLY A 1 71 ? 1.329 -2.657 -21.681 1.00 76.81 71 GLY A C 1
ATOM 555 O O . GLY A 1 71 ? 0.923 -2.852 -20.533 1.00 76.81 71 GLY A O 1
ATOM 556 N N . ARG A 1 72 ? 1.370 -1.430 -22.217 1.00 75.19 72 ARG A N 1
ATOM 557 C CA . ARG A 1 72 ? 0.951 -0.205 -21.503 1.00 75.19 72 ARG A CA 1
ATOM 558 C C . ARG A 1 72 ? -0.471 -0.301 -20.937 1.00 75.19 72 ARG A C 1
ATOM 560 O O . ARG A 1 72 ? -0.732 0.183 -19.840 1.00 75.19 72 ARG A O 1
ATOM 567 N N . GLU A 1 73 ? -1.377 -0.976 -21.644 1.00 81.12 73 GLU A N 1
ATOM 568 C CA . GLU A 1 73 ? -2.733 -1.234 -21.148 1.00 81.12 73 GLU A CA 1
ATOM 569 C C . GLU A 1 73 ? -2.763 -2.095 -19.882 1.00 81.12 73 GLU A C 1
ATOM 571 O O . GLU A 1 73 ? -3.568 -1.850 -18.989 1.00 81.12 73 GLU A O 1
ATOM 576 N N . GLN A 1 74 ? -1.898 -3.107 -19.791 1.00 79.06 74 GLN A N 1
ATOM 577 C CA . GLN A 1 74 ? -1.860 -4.013 -18.642 1.00 79.06 74 GLN A CA 1
ATOM 578 C C . GLN A 1 74 ? -1.333 -3.283 -17.405 1.00 79.06 74 GLN A C 1
ATOM 580 O O . GLN A 1 74 ? -1.922 -3.407 -16.333 1.00 79.06 74 GLN A O 1
ATOM 585 N N . ALA A 1 75 ? -0.298 -2.452 -17.577 1.00 80.94 75 ALA A N 1
ATOM 586 C CA . ALA A 1 75 ? 0.188 -1.562 -16.526 1.00 80.94 75 ALA A CA 1
ATOM 587 C C . ALA A 1 75 ? -0.934 -0.635 -16.028 1.00 80.94 75 ALA A C 1
ATOM 589 O O . ALA A 1 75 ? -1.175 -0.535 -14.829 1.00 80.94 75 ALA A O 1
ATOM 590 N N . PHE A 1 76 ? -1.704 -0.031 -16.939 1.00 81.94 76 PHE A N 1
ATOM 591 C CA . PHE A 1 76 ? -2.810 0.849 -16.555 1.00 81.94 76 PHE A CA 1
ATOM 592 C C . PHE A 1 76 ? -3.919 0.116 -15.780 1.00 81.94 76 PHE A C 1
ATOM 594 O O . PHE A 1 76 ? -4.433 0.638 -14.792 1.00 81.94 76 PHE A O 1
ATOM 601 N N . ARG A 1 77 ? -4.261 -1.119 -16.173 1.00 84.44 77 ARG A N 1
ATOM 602 C CA . ARG A 1 77 ? -5.229 -1.958 -15.441 1.00 84.44 77 ARG A CA 1
ATOM 603 C C . ARG A 1 77 ? -4.733 -2.299 -14.033 1.00 84.44 77 ARG A C 1
ATOM 605 O O . ARG A 1 77 ? -5.518 -2.240 -13.091 1.00 84.44 77 ARG A O 1
ATOM 612 N N . LEU A 1 78 ? -3.442 -2.598 -13.877 1.00 83.94 78 LEU A N 1
ATOM 613 C CA . LEU A 1 78 ? -2.814 -2.820 -12.569 1.00 83.94 78 LEU A CA 1
ATOM 614 C C . LEU A 1 78 ? -2.824 -1.552 -11.706 1.00 83.94 78 LEU A C 1
ATOM 616 O O . LEU A 1 78 ? -3.167 -1.628 -10.528 1.00 83.94 78 LEU A O 1
ATOM 620 N N . ALA A 1 79 ? -2.529 -0.387 -12.286 1.00 81.81 79 ALA A N 1
ATOM 621 C CA . ALA A 1 79 ? -2.619 0.892 -11.583 1.00 81.81 79 ALA A CA 1
ATOM 622 C C . ALA A 1 79 ? -4.048 1.183 -11.094 1.00 81.81 79 ALA A C 1
ATOM 624 O O . ALA A 1 79 ? -4.243 1.574 -9.943 1.00 81.81 79 ALA A O 1
ATOM 625 N N . LEU A 1 80 ? -5.059 0.939 -11.935 1.00 85.44 80 LEU A N 1
ATOM 626 C CA . LEU A 1 80 ? -6.466 1.072 -11.544 1.00 85.44 80 LEU A CA 1
ATOM 627 C C . LEU A 1 80 ? -6.848 0.085 -10.437 1.00 85.44 80 LEU A C 1
ATOM 629 O O . LEU A 1 80 ? -7.557 0.450 -9.503 1.00 85.44 80 LEU A O 1
ATOM 633 N N . PHE A 1 81 ? -6.353 -1.149 -10.504 1.00 85.81 81 PHE A N 1
ATOM 634 C CA . PHE A 1 81 ? -6.589 -2.137 -9.457 1.00 85.81 81 PHE A CA 1
ATOM 635 C C . PHE A 1 81 ? -5.976 -1.705 -8.116 1.00 85.81 81 PHE A C 1
ATOM 637 O O . PHE A 1 81 ? -6.644 -1.774 -7.085 1.00 85.81 81 PHE A O 1
ATOM 644 N N . ALA A 1 82 ? -4.750 -1.170 -8.127 1.00 83.94 82 ALA A N 1
ATOM 645 C CA . ALA A 1 82 ? -4.123 -0.594 -6.937 1.00 83.94 82 ALA A CA 1
ATOM 646 C C . ALA A 1 82 ? -4.937 0.575 -6.360 1.00 83.94 82 ALA A C 1
ATOM 648 O O . ALA A 1 82 ? -5.075 0.681 -5.143 1.00 83.94 82 ALA A O 1
ATOM 649 N N . LEU A 1 83 ? -5.528 1.417 -7.215 1.00 82.94 83 LEU A N 1
ATOM 650 C CA . LEU A 1 83 ? -6.407 2.501 -6.776 1.00 82.94 83 LEU A CA 1
ATOM 651 C C . LEU A 1 83 ? -7.655 1.970 -6.056 1.00 82.94 83 LEU A C 1
ATOM 653 O O . LEU A 1 83 ? -8.002 2.470 -4.987 1.00 82.94 83 LEU A O 1
ATOM 657 N N . VAL A 1 84 ? -8.306 0.935 -6.595 1.00 85.81 84 VAL A N 1
ATOM 658 C CA . VAL A 1 84 ? -9.469 0.306 -5.944 1.00 85.81 84 VAL A CA 1
ATOM 659 C C . VAL A 1 84 ? -9.080 -0.270 -4.582 1.00 85.81 84 VAL A C 1
ATOM 661 O O . VAL A 1 84 ? -9.764 -0.017 -3.590 1.00 85.81 84 VAL A O 1
ATOM 664 N N . LEU A 1 85 ? -7.953 -0.983 -4.504 1.00 82.00 85 LEU A N 1
ATOM 665 C CA . LEU A 1 85 ? -7.435 -1.510 -3.239 1.00 82.00 85 LEU A CA 1
ATOM 666 C C . LEU A 1 85 ? -7.143 -0.394 -2.224 1.00 82.00 85 LEU A C 1
ATOM 668 O O . LEU A 1 85 ? -7.448 -0.545 -1.039 1.00 82.00 85 LEU A O 1
ATOM 672 N N . TYR A 1 86 ? -6.606 0.737 -2.683 1.00 79.50 86 TYR A N 1
ATOM 673 C CA . TYR A 1 86 ? -6.335 1.894 -1.835 1.00 79.50 86 TYR A CA 1
ATOM 674 C C . TYR A 1 86 ? -7.619 2.526 -1.288 1.00 79.50 86 TYR A C 1
ATOM 676 O O . TYR A 1 86 ? -7.690 2.850 -0.103 1.00 79.50 86 TYR A O 1
ATOM 684 N N . ILE A 1 87 ? -8.663 2.643 -2.111 1.00 85.56 87 ILE A N 1
ATOM 685 C CA . ILE A 1 87 ? -9.972 3.144 -1.674 1.00 85.56 87 ILE A CA 1
ATOM 686 C C . ILE A 1 87 ? -10.563 2.232 -0.593 1.00 85.56 87 ILE A C 1
ATOM 688 O O . ILE A 1 87 ? -11.000 2.722 0.448 1.00 85.56 87 ILE A O 1
ATOM 692 N N . VAL A 1 88 ? -10.527 0.910 -0.795 1.00 82.81 88 VAL A N 1
ATOM 693 C CA . VAL A 1 88 ? -11.001 -0.065 0.204 1.00 82.81 88 VAL A CA 1
ATOM 694 C C . VAL A 1 88 ? -10.215 0.065 1.512 1.00 82.81 88 VAL A C 1
ATOM 696 O O . VAL A 1 88 ? -10.812 0.069 2.591 1.00 82.81 88 VAL A O 1
ATOM 699 N N . PHE A 1 89 ? -8.892 0.229 1.429 1.00 80.81 89 PHE A N 1
ATOM 700 C CA . PHE A 1 89 ? -8.041 0.475 2.592 1.00 80.81 89 PHE A CA 1
ATOM 701 C C . PHE A 1 89 ? -8.445 1.754 3.340 1.00 80.81 89 PHE A C 1
ATOM 703 O O . PHE A 1 89 ? -8.619 1.718 4.558 1.00 80.81 89 PHE A O 1
ATOM 710 N N . ILE A 1 90 ? -8.653 2.866 2.628 1.00 79.31 90 ILE A N 1
ATOM 711 C CA . ILE A 1 90 ? -9.068 4.141 3.226 1.00 79.31 90 ILE A CA 1
ATOM 712 C C . ILE A 1 90 ? -10.446 4.030 3.884 1.00 79.31 90 ILE A C 1
ATOM 714 O O . ILE A 1 90 ? -10.612 4.496 5.009 1.00 79.31 90 ILE A O 1
ATOM 718 N N . MET A 1 91 ? -11.418 3.376 3.243 1.00 82.38 91 MET A N 1
ATOM 719 C CA . MET A 1 91 ? -12.747 3.171 3.831 1.00 82.38 91 MET A CA 1
ATOM 720 C C . MET A 1 91 ? -12.676 2.386 5.146 1.00 82.38 91 MET A C 1
ATOM 722 O O . MET A 1 91 ? -13.327 2.757 6.122 1.00 82.38 91 MET A O 1
ATOM 726 N N . GLN A 1 92 ? -11.857 1.332 5.198 1.00 79.88 92 GLN A N 1
ATOM 727 C CA . GLN A 1 92 ? -11.647 0.558 6.424 1.00 79.88 92 GLN A CA 1
ATOM 728 C C . GLN A 1 92 ? -10.930 1.383 7.495 1.00 79.88 92 GLN A C 1
ATOM 730 O O . GLN A 1 92 ? -11.354 1.384 8.649 1.00 79.88 92 GLN A O 1
ATOM 735 N N . LEU A 1 93 ? -9.889 2.130 7.114 1.00 78.62 93 LEU A N 1
ATOM 736 C CA . LEU A 1 93 ? -9.147 2.990 8.032 1.00 78.62 93 LEU A CA 1
ATOM 737 C C . LEU A 1 93 ? -10.064 4.047 8.658 1.00 78.62 93 LEU A C 1
ATOM 739 O O . LEU A 1 93 ? -10.097 4.173 9.879 1.00 78.62 93 LEU A O 1
ATOM 743 N N . ILE A 1 94 ? -10.841 4.766 7.844 1.00 83.06 94 ILE A N 1
ATOM 744 C CA . ILE A 1 94 ? -11.794 5.779 8.317 1.00 83.06 94 ILE A CA 1
ATOM 745 C C . ILE A 1 94 ? -12.863 5.133 9.202 1.00 83.06 94 ILE A C 1
ATOM 747 O O . ILE A 1 94 ? -13.133 5.635 10.291 1.00 83.06 94 ILE A O 1
ATOM 751 N N . GLY A 1 95 ? -13.431 3.998 8.782 1.00 81.44 95 GLY A N 1
ATOM 752 C CA . GLY A 1 95 ? -14.439 3.280 9.561 1.00 81.44 95 GLY A CA 1
ATOM 753 C C . GLY A 1 95 ? -13.940 2.861 10.947 1.00 81.44 95 GLY A C 1
ATOM 754 O O . GLY A 1 95 ? -14.681 2.963 11.924 1.00 81.44 95 GLY A O 1
ATOM 755 N N . GLU A 1 96 ? -12.680 2.437 11.065 1.00 78.75 96 GLU A N 1
ATOM 756 C CA . GLU A 1 96 ? -12.071 2.152 12.366 1.00 78.75 96 GLU A CA 1
ATOM 757 C C . GLU A 1 96 ? -11.885 3.410 13.222 1.00 78.75 96 GLU A C 1
ATOM 759 O O . GLU A 1 96 ? -12.186 3.373 14.414 1.00 78.75 96 GLU A O 1
ATOM 764 N N . ARG A 1 97 ? -11.432 4.528 12.637 1.00 78.81 97 ARG A N 1
ATOM 765 C CA . ARG A 1 97 ? -11.257 5.789 13.380 1.00 78.81 97 ARG A CA 1
ATOM 766 C C . ARG A 1 97 ? -12.581 6.338 13.904 1.00 78.81 97 ARG A C 1
ATOM 768 O O . ARG A 1 97 ? -12.649 6.745 15.059 1.00 78.81 97 ARG A O 1
ATOM 775 N N . VAL A 1 98 ? -13.639 6.283 13.095 1.00 82.56 98 VAL A N 1
ATOM 776 C CA . VAL A 1 98 ? -14.987 6.719 13.496 1.00 82.56 98 VAL A CA 1
ATOM 777 C C . VAL A 1 98 ? -15.520 5.868 14.651 1.00 82.56 98 VAL A C 1
ATOM 779 O O . VAL A 1 98 ? -16.087 6.404 15.600 1.00 82.56 98 VAL A O 1
ATOM 782 N N . LYS A 1 99 ? -15.299 4.547 14.616 1.00 81.25 99 LYS A N 1
ATOM 783 C CA . LYS A 1 99 ? -15.687 3.656 15.721 1.00 81.25 99 LYS A CA 1
ATOM 784 C C . LYS A 1 99 ? -14.942 3.980 17.016 1.00 81.25 99 LYS A C 1
ATOM 786 O O . LYS A 1 99 ? -15.564 3.954 18.070 1.00 81.25 99 LYS A O 1
ATOM 791 N N . GLN A 1 100 ? -13.646 4.291 16.944 1.00 78.69 100 GLN A N 1
ATOM 792 C CA . GLN A 1 100 ? -12.853 4.661 18.122 1.00 78.69 100 GLN A CA 1
ATOM 793 C C . GLN A 1 100 ? -13.365 5.955 18.764 1.00 78.69 100 GLN A C 1
ATOM 795 O O . GLN A 1 100 ? -13.653 5.952 19.957 1.00 78.69 100 GLN A O 1
ATOM 800 N N . ALA A 1 101 ? -13.590 7.002 17.966 1.00 81.81 101 ALA A N 1
ATOM 801 C CA . ALA A 1 101 ? -14.132 8.268 18.460 1.00 81.81 101 ALA A CA 1
ATOM 802 C C . ALA A 1 101 ? -15.515 8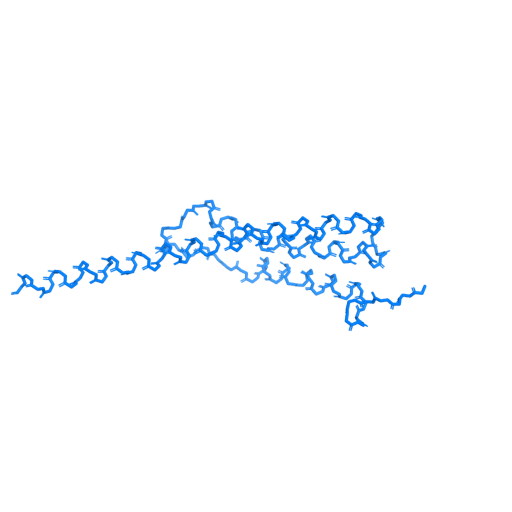.098 19.120 1.00 81.81 101 ALA A C 1
ATOM 804 O O . ALA A 1 101 ? -15.790 8.676 20.165 1.00 81.81 101 ALA A O 1
ATOM 805 N N . ALA A 1 102 ? -16.381 7.250 18.553 1.00 83.50 102 ALA A N 1
ATOM 806 C CA . ALA A 1 102 ? -17.702 6.982 19.123 1.00 83.50 102 ALA A CA 1
ATOM 807 C C . ALA A 1 102 ? -17.659 6.202 20.452 1.00 83.50 102 ALA A C 1
ATOM 809 O O . ALA A 1 102 ? -18.582 6.323 21.256 1.00 83.50 102 ALA A O 1
ATOM 810 N N . ILE A 1 103 ? -16.633 5.373 20.673 1.00 83.38 103 ILE A N 1
ATOM 811 C CA . ILE A 1 103 ? -16.438 4.652 21.941 1.00 83.38 103 ILE A CA 1
ATOM 812 C C . ILE A 1 103 ? -15.907 5.605 23.014 1.00 83.38 103 ILE A C 1
ATOM 814 O O . ILE A 1 103 ? -16.376 5.556 24.146 1.00 83.38 103 ILE A O 1
ATOM 818 N N . GLU A 1 104 ? -14.971 6.482 22.651 1.00 84.19 104 GLU A N 1
ATOM 819 C CA . GLU A 1 104 ? -14.394 7.485 23.553 1.00 84.19 104 GLU A CA 1
ATOM 820 C C . GLU A 1 104 ? -15.460 8.464 24.064 1.00 84.19 104 GLU A C 1
ATOM 822 O O . GLU A 1 104 ? -15.612 8.612 25.272 1.00 84.19 104 GLU A O 1
ATOM 827 N N . ILE A 1 105 ? -16.307 8.997 23.174 1.00 83.75 105 ILE A N 1
ATOM 828 C CA . ILE A 1 105 ? -17.425 9.878 23.558 1.00 83.75 105 ILE A CA 1
ATOM 829 C C . ILE A 1 105 ? -18.386 9.182 24.539 1.00 83.75 105 ILE A C 1
ATOM 831 O O . ILE A 1 105 ? -18.762 9.762 25.554 1.00 83.75 105 ILE A O 1
ATOM 835 N N . ARG A 1 106 ? -18.756 7.915 24.289 1.00 82.56 106 ARG A N 1
ATOM 836 C CA . ARG A 1 106 ? -19.627 7.161 25.216 1.00 82.56 106 ARG A CA 1
ATOM 837 C C . ARG A 1 106 ? -18.977 6.918 26.575 1.00 82.56 106 ARG A C 1
ATOM 839 O O . ARG A 1 106 ? -19.682 6.844 27.577 1.00 82.56 106 ARG A O 1
ATOM 846 N N . ARG A 1 107 ? -17.657 6.732 26.607 1.00 84.19 107 ARG A N 1
ATOM 847 C CA . ARG A 1 107 ? -16.915 6.535 27.852 1.00 84.19 107 ARG A CA 1
ATOM 848 C C . ARG A 1 107 ? -16.943 7.807 28.701 1.00 84.19 107 ARG A C 1
ATOM 850 O O . ARG A 1 107 ? -17.253 7.718 29.883 1.00 84.19 107 ARG A O 1
ATOM 857 N N . GLU A 1 108 ? -16.705 8.966 28.089 1.00 85.56 108 GLU A N 1
ATOM 858 C CA . GLU A 1 108 ? -16.777 10.268 28.769 1.00 85.56 108 GLU A CA 1
ATOM 859 C C . GLU A 1 108 ? -18.185 10.574 29.312 1.00 85.56 108 GLU A C 1
ATOM 861 O O . GLU A 1 108 ? -18.325 11.102 30.416 1.00 85.56 108 GLU A O 1
ATOM 866 N N . GLU A 1 109 ? -19.242 10.222 28.571 1.00 85.62 109 GLU A N 1
ATOM 867 C CA . GLU A 1 109 ? -20.631 10.363 29.035 1.00 85.62 109 GLU A CA 1
ATOM 868 C C . GLU A 1 109 ? -20.941 9.460 30.240 1.00 85.62 109 GLU A C 1
ATOM 870 O O . GLU A 1 109 ? -21.625 9.892 31.170 1.00 85.62 109 GLU A O 1
ATOM 875 N N . GLY A 1 110 ? -20.419 8.228 30.245 1.00 81.38 110 GLY A N 1
ATOM 876 C CA . GLY A 1 110 ? -20.557 7.295 31.364 1.00 81.38 110 GLY A CA 1
ATOM 877 C C . GLY A 1 110 ? -19.865 7.794 32.636 1.00 81.38 110 GLY A C 1
ATOM 878 O O . GLY A 1 110 ? -20.500 7.863 33.686 1.00 81.38 110 GLY A O 1
ATOM 879 N N . GLU A 1 111 ? -18.603 8.221 32.524 1.00 82.81 111 GLU A N 1
ATOM 880 C CA . GLU A 1 111 ? -17.812 8.751 33.650 1.00 82.81 111 GLU A CA 1
ATOM 881 C C . GLU A 1 111 ? -18.428 10.054 34.216 1.00 82.81 111 GLU A C 1
ATOM 883 O O . GLU A 1 111 ? -18.484 10.268 35.431 1.00 82.81 111 GLU A O 1
ATOM 888 N N . ARG A 1 112 ? -18.980 10.922 33.355 1.00 79.06 112 ARG A N 1
ATOM 889 C CA . ARG A 1 112 ? -19.686 12.142 33.788 1.00 79.06 112 ARG A CA 1
ATOM 890 C C . ARG A 1 112 ? -21.012 11.845 34.507 1.00 79.06 112 ARG A C 1
ATOM 892 O O . ARG A 1 112 ? -21.376 12.559 35.440 1.00 79.06 112 ARG A O 1
ATOM 899 N N . GLY A 1 113 ? -21.746 10.819 34.081 1.00 74.94 113 GLY A N 1
ATOM 900 C CA . GLY A 1 113 ? -22.994 10.410 34.732 1.00 74.94 113 GLY A CA 1
ATOM 901 C C . GLY A 1 113 ? -22.786 9.836 36.138 1.00 74.94 113 GLY A C 1
ATOM 902 O O . GLY A 1 113 ? -23.620 10.050 37.016 1.00 74.94 113 GLY A O 1
ATOM 903 N N . GLU A 1 114 ? -21.668 9.147 36.363 1.00 77.38 114 GLU A N 1
ATOM 904 C CA . GLU A 1 114 ? -21.299 8.567 37.661 1.00 77.38 114 GLU A CA 1
ATOM 905 C C . GLU A 1 114 ? -20.931 9.661 38.678 1.00 77.38 114 GLU A C 1
ATOM 907 O O . GLU A 1 114 ? -21.515 9.720 39.754 1.00 77.38 114 GLU A O 1
ATOM 912 N N . THR A 1 115 ? -20.103 10.630 38.275 1.00 73.50 115 THR A N 1
ATOM 913 C CA . THR A 1 115 ? -19.684 11.770 39.123 1.00 73.50 115 THR A CA 1
ATOM 914 C C . THR A 1 115 ? -20.792 12.756 39.511 1.00 73.50 115 THR A C 1
ATOM 916 O O . THR A 1 115 ? -20.580 13.591 40.384 1.00 73.50 115 THR A O 1
ATOM 919 N N . THR A 1 116 ? -21.964 12.707 38.869 1.00 72.75 116 THR A N 1
ATOM 920 C CA . THR A 1 116 ? -23.101 13.592 39.200 1.00 72.75 116 THR A CA 1
ATOM 921 C C . THR A 1 116 ? -24.069 12.947 40.206 1.00 72.75 116 THR A C 1
ATOM 923 O O . THR A 1 116 ? -24.934 13.633 40.747 1.00 72.75 116 THR A O 1
ATOM 926 N N . ASN A 1 117 ? -23.960 11.633 40.437 1.00 67.19 117 ASN A N 1
ATOM 927 C CA . ASN A 1 117 ? -24.829 10.879 41.350 1.00 67.19 117 ASN A CA 1
ATOM 928 C C . ASN A 1 117 ? -24.194 10.611 42.731 1.00 67.19 117 ASN A C 1
ATOM 930 O O . ASN A 1 117 ? -24.851 9.994 43.573 1.00 67.19 117 ASN A O 1
ATOM 934 N N . GLU A 1 118 ? -22.957 11.060 42.958 1.00 56.41 118 GLU A N 1
ATOM 935 C CA . GLU A 1 118 ? -22.285 11.107 44.271 1.00 56.41 118 GLU A CA 1
ATOM 936 C C . GLU A 1 118 ? -22.425 12.491 44.919 1.00 56.41 118 GLU A C 1
ATOM 938 O O . GLU A 1 118 ? -22.613 12.538 46.158 1.00 56.41 118 GLU A O 1
#

Solvent-accessible surface area (backbone atoms only — not comparable to full-atom values): 6446 Å² total; per-residue (Å²): 133,89,85,75,23,71,95,77,42,53,33,50,59,56,12,51,51,27,40,50,51,22,50,47,52,68,71,70,60,73,80,82,72,89,86,60,101,63,58,71,66,57,58,49,43,60,62,47,40,56,36,48,25,27,44,37,41,14,52,18,24,23,22,63,51,66,76,37,94,63,52,67,67,57,18,50,52,35,41,52,50,22,49,53,46,46,50,54,40,49,53,52,53,50,54,52,52,53,52,50,54,57,51,52,54,52,49,55,53,50,57,54,58,55,70,71,76,113

Foldseek 3Di:
DQQDDPVRDQLLVLLVVLLVVLVCLVPVPDDDDPPDPDDPVLVVLLSPLSSVLSNLLSVLSCCCNVVDPDDPVVSVVSNVVSVVSVVVNVVSVVVVVVVVVVVVVVVVVVVVVVVVVD

Radius of gyration: 20.79 Å; Cα contacts (8 Å, |Δi|>4): 94; chains: 1; bounding box: 38×24×71 Å

Nearest PDB structures (foldseek):
  6pvp-assembly1_C  TM=5.361E-01  e=2.456E+00  Mus musculus
  3j9v-assembly1_R  TM=3.201E-01  e=9.404E+00  Saccharomyces cerevisiae

Secondary structure (DSSP, 8-state):
-----BTTB-HHHHHHHHHHHHHHHHHH--PPPTTS---HHHHHHHHHHHHHHHHHHHHHHHHHTTSSS--HHHHHHHHHHHHHHHHHHHHHHHHHHHHHHHHHHHHHHHHHHHHT--

=== Feature glossary ===
Feature key, reading from the visual/contextual features back to the raw sequence:

Rendered structure images. Six rendered views show the 3D structure from the faces of a cube — i.e. along ±x, ±y, ±z. Rendering representation is drawn randomly per protein from cartoon (secondary-structure ribbons), sticks (backbone bonds), or molecular surface; coloring is either N→C rainbow (blue at the N-terminus through red at the C-terminus) or one color per chain.

Contact-map, Ramachandran, and PAE plots. The contact map is a binary N×N matrix image: pixel (i, j) is dark where Cα_i and Cα_j are within 8 Å and |i−j|>4. Because the |i−j|>4 filter removes local helical contacts, off-diagonal stripes parallel to the main diagonal indicate parallel β-sheets; stripes perpendicular to it indicate antiparallel β-sheets. The Ramachandran plot scatters every residue's (φ, ψ) pair against the sterically allowed regions. The PAE heatmap renders the predicted-aligned-error matrix.

InterPro / GO / CATH / organism. Database cross-references. InterPro integrates a dozen domain/family signature databases into unified entries with residue-range hits. GO terms attach function/process/location labels with evidence codes. CATH codes position the fold in a four-level structural taxonomy. Organism is the NCBI-taxonomy species name.

Nearest PDB structures. The Foldseek neighbor list gives the closest experimentally determined structures in the PDB, ranked by structural alignment. TM-score near 1 means near-identical fold; near 0.3 means only rough topology match. This is how one finds what a novel AlphaFold prediction most resembles in the solved-structure universe.

Predicted aligned error. PAE(i, j) answers: if I align the predicted and true structures on residue i, how far off (in Å) do I expect residue j to be? A block-diagonal PAE matrix with low values on the blocks and high values off-diagonal is the signature of a multi-domain protein with confidently predicted domains but uncertain inter-domain orientation.

Solvent-accessible surface area. Accessible surface area quantifies burial. A residue with SASA near zero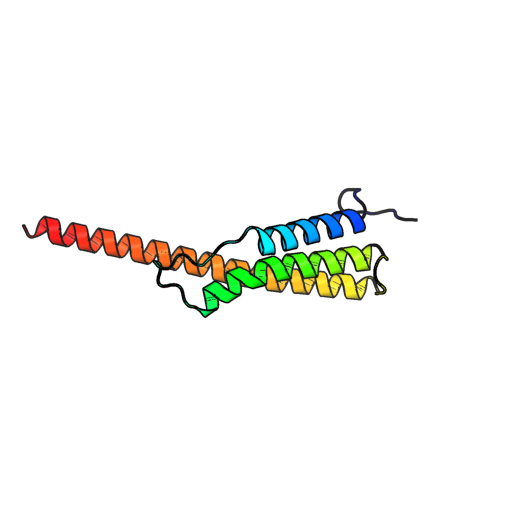 is packed into the hydrophobic core; one with SASA >100 Å² sits on the surfa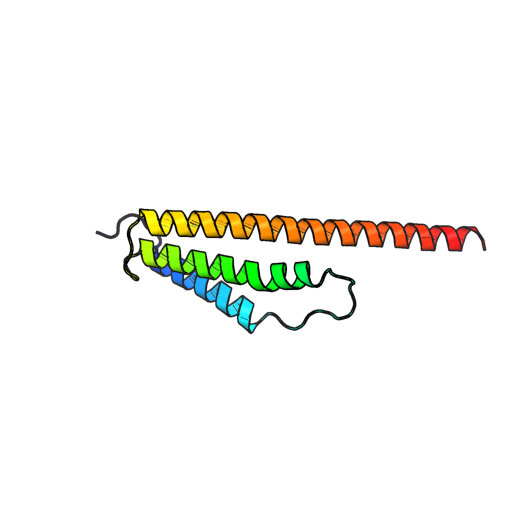ce. Computed here via the Shrake–Rupley numerical algorithm with a 1.4 Å probe.

B-factor. B-factor (Debye–Waller factor) reflects atomic displacement in the crystal lattice. It is an experimental observable (units Å²), not a prediction; low values mean the atom is pinned down, high values mean it moves or is heterogeneous across the crystal.

pLDDT. For AlphaFold models, the B-factor field carries pLDDT — the model's own estimate of local accuracy on a 0–100 scale. Regions with pLDDT<50 should be treated as essentially unmodeled; they often correspond to intrinsically disordered segments.

Backbone torsions (φ/ψ). φ (phi) and ψ (psi) are the two rotatable backbone dihedrals per residue: φ is the C(i-1)–N–Cα–C torsion, ψ is the N–Cα–C–N(i+1) torsion, both in degrees on (−180°, 180°]. α-helical residues cluster near (−60°, −45°); β-strand residues near (−120°, +130°). A Ramachandran plot is simply a scatter of (φ, ψ) for every residue.

Radius of gyration, Cα contacts, bounding box. Radius of gyration (Rg) is the root-mean-square distance of Cα atoms from their centroid — a single number for overall size and compactness. A globular domain of N residues has Rg ≈ 2.2·N^0.38 Å; an extended or disordered chain has a much larger Rg. The Cα contact count is the number of residue pairs whose Cα atoms are within 8 Å and are more than four positions apart in sequence — a standard proxy for tertiary packing density. The bounding box is the smallest axis-aligned box enclosing all Cα atoms.

Secondary structure (3-state, P-SEA). Three-state secondary structure (P-SEA) collapses the eight DSSP classes into helix (a), strand (b), and coil (c). P-SEA assigns these from Cα geometry alone — distances and angles — without requiring backbone oxygens, so it works on any Cα trace.

Secondary structure (8-state, DSSP). DSSP 8-state secondary structure assigns each residue one of H (α-helix), G (3₁₀-helix), I (π-helix), E (extended β-strand), B (isolated β-bridge), T (hydrogen-bonded turn), S (bend), or '-' (coil). The assignment is computed from backbone hydrogen-bond geometry via the Kabsch–Sander algorithm.

Foldseek 3Di. A 3Di character summarizes, for each residue, the relative orientation of the Cα frame of its nearest spatial neighbor. Because it encodes fold topology rather than chemistry, 3Di alignments detect remote structural similarity that sequence alignment misses.

mmCIF coordinates. The mmCIF block holds the 3D Cartesian coordinates of each backbone atom (N, Cα, C, O) in ångströms. mmCIF is the PDB's canonical archive format — a tagged-loop text representation of the atomic model.

Sequence. Sequence gives the chain of amino acids in standard one-letter code (A=alanine, C=cysteine, …, Y=tyrosine), read N→C. It is the only feature that is directly encoded by the gene; all structural features are derived from the folded form of this sequence.